Protein AF-A0A1D3RP72-F1 (afdb_monomer_lite)

Foldseek 3Di:
DDDDDDDDDDDPVVVVVLQVVQVVVVHGSVVVVVVVVVVVCVVCVVVVVVD

Radius of gyration: 13.67 Å; chains: 1; bounding box: 29×23×34 Å

Secondary structure (DSSP, 8-state):
-PPPP------HHHHHHHHHHHHHTT--HHHHHHHHHHHHHHHTHHHHTT-

pLDDT: mean 88.86, std 10.55, range [48.56, 96.25]

Sequence (51 aa):
MAQKVVNIRVDDQKWERFKKIAKHNESDASKEIRKAINKYLSENAQLDLKM

Structure (mmCIF, N/CA/C/O backbone):
data_AF-A0A1D3RP72-F1
#
_entry.id   AF-A0A1D3RP72-F1
#
loop_
_atom_site.group_PDB
_atom_site.id
_atom_site.type_symbol
_atom_site.label_atom_id
_atom_site.label_alt_id
_atom_site.label_comp_id
_atom_site.label_asym_id
_atom_site.label_entity_id
_atom_site.label_seq_id
_atom_site.pdbx_PDB_ins_code
_atom_site.Cartn_x
_atom_site.Cartn_y
_atom_site.Cartn_z
_atom_site.occupancy
_atom_site.B_iso_or_equiv
_atom_site.auth_seq_id
_atom_site.auth_comp_id
_atom_site.auth_asym_id
_atom_site.auth_atom_id
_atom_site.pdbx_PDB_model_num
ATOM 1 N N . MET A 1 1 ? 11.841 -11.878 16.846 1.00 58.88 1 MET A N 1
ATOM 2 C CA . MET A 1 1 ? 10.435 -11.947 16.385 1.00 58.88 1 MET A CA 1
ATOM 3 C C . MET A 1 1 ? 10.398 -12.689 15.059 1.00 58.88 1 MET A C 1
ATOM 5 O O . MET A 1 1 ? 11.282 -12.451 14.244 1.00 58.88 1 MET A O 1
ATOM 9 N N . ALA A 1 2 ? 9.442 -13.596 14.853 1.00 79.88 2 ALA A N 1
ATOM 10 C CA . ALA A 1 2 ? 9.317 -14.326 13.591 1.00 79.88 2 ALA A CA 1
ATOM 11 C C . ALA A 1 2 ? 8.850 -13.381 12.470 1.00 79.88 2 ALA A C 1
ATOM 13 O O . ALA A 1 2 ? 7.901 -12.621 12.660 1.00 79.88 2 ALA A O 1
ATOM 14 N N . GLN A 1 3 ? 9.517 -13.411 11.315 1.00 83.00 3 GLN A N 1
ATOM 15 C CA . GLN A 1 3 ? 9.089 -12.678 10.121 1.00 83.00 3 GLN A CA 1
ATOM 16 C C . GLN A 1 3 ?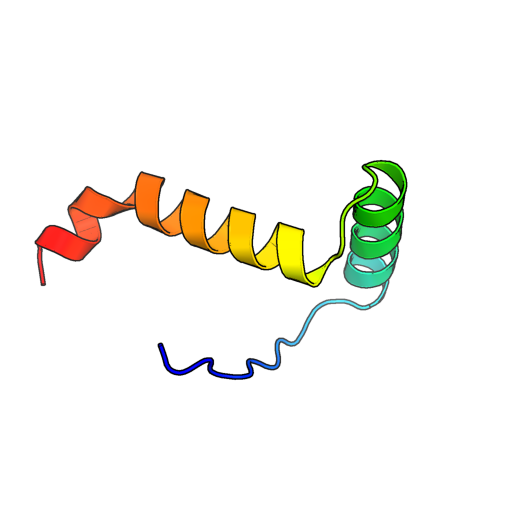 8.350 -13.633 9.181 1.00 83.00 3 GLN A C 1
ATOM 18 O O . GLN A 1 3 ? 8.828 -14.733 8.914 1.00 83.00 3 GLN A O 1
ATOM 23 N N . LYS A 1 4 ? 7.192 -13.210 8.664 1.00 86.75 4 LYS A N 1
ATOM 24 C CA . LYS A 1 4 ? 6.434 -13.954 7.652 1.00 86.75 4 LYS A CA 1
ATOM 25 C 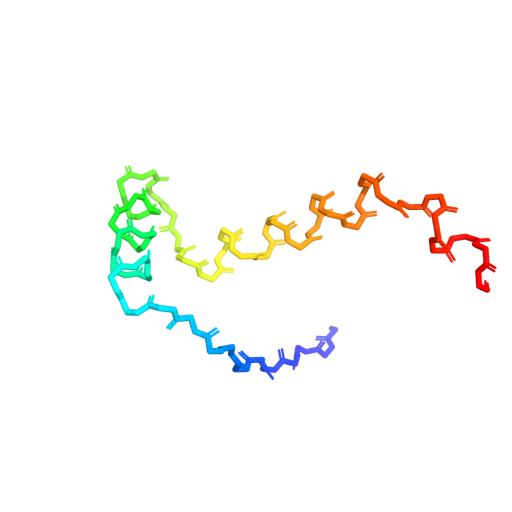C . LYS A 1 4 ? 6.628 -13.302 6.286 1.00 86.75 4 LYS A C 1
ATOM 27 O O . LYS A 1 4 ? 6.448 -12.094 6.150 1.00 86.75 4 LYS A O 1
ATOM 32 N N . VAL A 1 5 ? 6.972 -14.101 5.279 1.00 88.38 5 VAL A N 1
ATOM 33 C CA . VAL A 1 5 ? 7.004 -13.648 3.882 1.00 88.38 5 VAL A CA 1
ATOM 34 C C . VAL A 1 5 ? 5.575 -13.611 3.349 1.00 88.38 5 VAL A C 1
ATOM 36 O O . VAL A 1 5 ? 4.819 -14.568 3.516 1.00 88.38 5 VAL A O 1
ATOM 39 N N . VAL A 1 6 ? 5.203 -12.499 2.715 1.00 86.31 6 VAL A N 1
ATOM 40 C CA . VAL A 1 6 ? 3.885 -12.303 2.106 1.00 86.31 6 VAL A CA 1
ATOM 41 C C . VAL A 1 6 ? 4.078 -12.018 0.623 1.00 86.31 6 VAL A C 1
ATOM 43 O O . VAL A 1 6 ? 4.834 -11.118 0.265 1.00 86.31 6 VAL A O 1
ATOM 46 N N . ASN A 1 7 ? 3.372 -12.766 -0.223 1.00 88.56 7 ASN A N 1
ATOM 47 C CA . ASN A 1 7 ? 3.267 -12.485 -1.651 1.00 88.56 7 ASN A CA 1
ATOM 48 C C . ASN A 1 7 ? 1.922 -11.814 -1.925 1.00 88.56 7 ASN A C 1
ATOM 50 O O . ASN A 1 7 ? 0.878 -12.342 -1.544 1.00 88.56 7 ASN A O 1
ATOM 54 N N . ILE A 1 8 ? 1.950 -10.663 -2.594 1.00 87.94 8 ILE A N 1
ATOM 55 C CA . ILE A 1 8 ? 0.755 -9.912 -2.990 1.00 87.94 8 ILE A CA 1
ATOM 56 C C . ILE A 1 8 ? 0.675 -9.831 -4.512 1.00 87.94 8 ILE A C 1
ATOM 58 O O . ILE A 1 8 ? 1.695 -9.722 -5.190 1.00 87.94 8 ILE A O 1
ATOM 62 N N . ARG A 1 9 ? -0.544 -9.879 -5.055 1.00 92.38 9 ARG A N 1
ATOM 63 C CA . ARG A 1 9 ? -0.792 -9.594 -6.472 1.00 92.38 9 ARG A CA 1
ATOM 64 C C . ARG A 1 9 ? -1.112 -8.115 -6.613 1.00 92.38 9 ARG A C 1
ATOM 66 O O . ARG A 1 9 ? -2.032 -7.624 -5.966 1.00 92.38 9 ARG A O 1
ATOM 73 N N . VAL A 1 10 ? -0.352 -7.423 -7.448 1.00 91.38 10 VAL A N 1
ATOM 74 C CA . VAL A 1 10 ? -0.520 -5.997 -7.732 1.00 91.38 10 VAL A CA 1
ATOM 75 C C . VAL A 1 10 ? -0.440 -5.821 -9.240 1.00 91.38 10 VAL A C 1
ATOM 77 O O . VAL A 1 10 ? 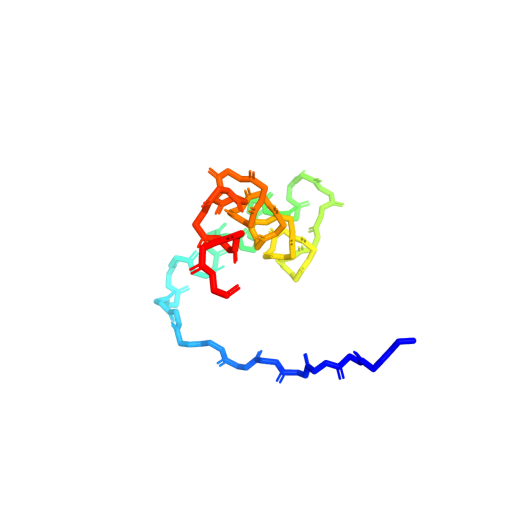0.264 -6.571 -9.913 1.00 91.38 10 VAL A O 1
ATOM 80 N N . ASP A 1 11 ? -1.177 -4.846 -9.760 1.00 96.25 11 ASP A N 1
ATOM 81 C CA . ASP A 1 11 ? -1.018 -4.402 -11.140 1.00 96.25 11 ASP A CA 1
ATOM 82 C C . ASP A 1 11 ? 0.442 -4.004 -11.417 1.00 96.25 11 ASP A C 1
ATOM 84 O O . ASP A 1 11 ? 1.051 -3.260 -10.641 1.00 96.25 11 ASP A O 1
ATOM 88 N N . ASP A 1 12 ? 0.990 -4.504 -12.523 1.00 94.81 12 ASP A N 1
ATOM 89 C CA . ASP A 1 12 ? 2.406 -4.356 -12.859 1.00 94.81 12 ASP A CA 1
ATOM 90 C C . ASP A 1 12 ? 2.802 -2.884 -13.046 1.00 94.81 12 ASP A C 1
ATOM 92 O O . ASP A 1 12 ? 3.780 -2.411 -12.461 1.00 94.81 12 ASP A O 1
ATOM 96 N N . GLN A 1 13 ? 1.973 -2.108 -13.753 1.00 96.06 13 GLN A N 1
ATOM 97 C CA . GLN A 1 13 ? 2.248 -0.694 -14.002 1.00 96.06 13 GLN A CA 1
ATOM 98 C C . GLN A 1 13 ? 2.240 0.122 -12.706 1.00 96.06 13 GLN A C 1
ATOM 100 O O . GLN A 1 13 ? 3.089 1.000 -12.504 1.00 96.06 13 GLN A O 1
ATOM 105 N N . LYS A 1 14 ? 1.299 -0.161 -11.799 1.00 95.19 14 LYS A N 1
ATOM 106 C CA . LYS A 1 14 ? 1.261 0.462 -10.470 1.00 95.19 14 LYS A CA 1
ATOM 107 C C . LYS A 1 14 ? 2.477 0.072 -9.640 1.00 95.19 14 LYS A C 1
ATOM 109 O O . LYS A 1 14 ? 3.043 0.938 -8.974 1.00 95.19 14 LYS A O 1
ATOM 114 N N . TRP A 1 15 ? 2.906 -1.186 -9.699 1.00 94.19 15 TRP A N 1
ATOM 115 C CA . TRP A 1 15 ? 4.072 -1.663 -8.961 1.00 94.19 15 TRP A CA 1
ATOM 116 C C . TRP A 1 15 ? 5.374 -1.010 -9.437 1.00 94.19 15 TRP A C 1
ATOM 118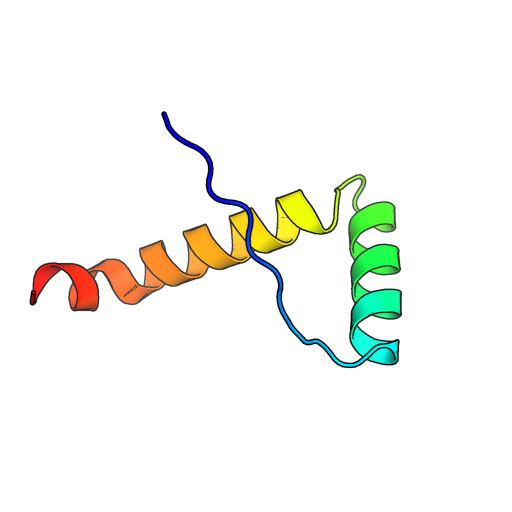 O O . TRP A 1 15 ? 6.167 -0.525 -8.630 1.00 94.19 15 TRP A O 1
ATOM 128 N N . GLU A 1 16 ? 5.573 -0.923 -10.748 1.00 95.25 16 GLU A N 1
ATOM 129 C CA . GLU A 1 16 ? 6.696 -0.218 -11.370 1.00 95.25 16 GLU A CA 1
ATOM 130 C C . GLU A 1 16 ? 6.756 1.252 -10.934 1.00 95.25 16 GLU A C 1
ATOM 132 O O . GLU A 1 16 ? 7.811 1.745 -10.519 1.00 95.25 16 GLU A O 1
ATOM 137 N N . ARG A 1 17 ? 5.616 1.954 -10.965 1.00 95.44 17 ARG A N 1
ATOM 138 C CA . ARG A 1 17 ? 5.517 3.345 -10.495 1.00 95.44 17 ARG A CA 1
ATOM 139 C C . ARG A 1 17 ? 5.821 3.467 -9.005 1.00 95.44 17 ARG A C 1
ATOM 141 O O . ARG A 1 17 ? 6.597 4.337 -8.619 1.00 95.44 17 ARG A O 1
ATOM 148 N N . PHE A 1 18 ? 5.266 2.580 -8.184 1.00 94.94 18 PHE A N 1
ATOM 149 C CA . PHE A 1 18 ? 5.507 2.556 -6.745 1.00 94.94 18 PHE A CA 1
ATOM 150 C C . PHE A 1 18 ? 6.993 2.378 -6.417 1.00 94.94 18 PHE A C 1
ATOM 152 O O . PHE A 1 18 ? 7.547 3.165 -5.652 1.00 94.94 18 PHE A O 1
ATOM 159 N N . LYS A 1 19 ? 7.672 1.414 -7.054 1.00 94.88 19 LYS A N 1
ATOM 160 C CA . LYS A 1 19 ? 9.119 1.201 -6.880 1.00 94.88 19 LYS A CA 1
ATOM 161 C C . LYS A 1 19 ? 9.935 2.436 -7.258 1.00 94.88 19 LYS A C 1
ATOM 163 O O . LYS A 1 19 ? 10.868 2.784 -6.539 1.00 94.88 19 LYS A O 1
ATOM 168 N N . LYS A 1 20 ? 9.597 3.098 -8.371 1.00 95.12 20 LYS A N 1
ATOM 169 C CA . LYS A 1 20 ? 10.289 4.318 -8.821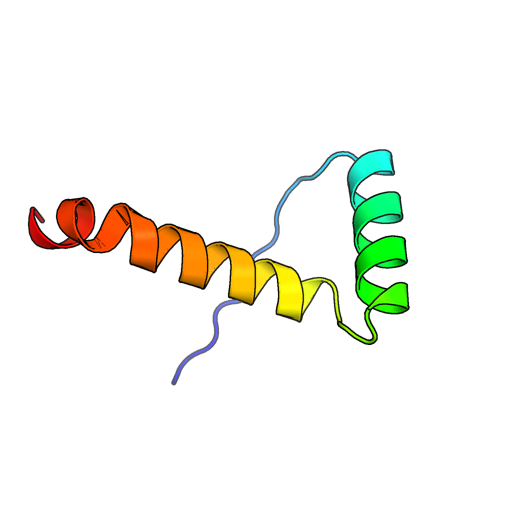 1.00 95.12 20 LYS A CA 1
ATOM 170 C C . LYS A 1 20 ? 10.168 5.444 -7.795 1.00 95.12 20 LYS A C 1
ATOM 172 O O . LYS A 1 20 ? 11.174 6.062 -7.465 1.00 95.12 20 LYS A O 1
ATOM 177 N N . ILE A 1 21 ? 8.966 5.663 -7.262 1.00 95.00 21 ILE A N 1
ATOM 178 C CA . ILE A 1 21 ? 8.714 6.682 -6.234 1.00 95.00 21 ILE A CA 1
ATOM 179 C C . ILE A 1 21 ? 9.439 6.329 -4.930 1.00 95.00 21 ILE A C 1
ATOM 181 O O . ILE A 1 21 ? 10.119 7.180 -4.365 1.00 95.00 21 ILE A O 1
ATOM 185 N N . ALA A 1 22 ? 9.355 5.074 -4.478 1.00 94.38 22 ALA A N 1
ATOM 186 C CA . ALA A 1 22 ? 10.046 4.624 -3.270 1.00 94.38 22 ALA A CA 1
ATOM 187 C C . ALA A 1 22 ? 11.559 4.864 -3.372 1.00 94.38 22 ALA A C 1
ATOM 189 O O . ALA A 1 22 ? 12.144 5.455 -2.469 1.00 94.38 22 ALA A O 1
ATOM 190 N N . LYS A 1 23 ? 12.161 4.505 -4.513 1.00 93.88 23 LYS A N 1
ATOM 191 C CA . LYS A 1 23 ? 13.587 4.722 -4.776 1.00 93.88 23 LYS A CA 1
ATOM 192 C C . LYS A 1 23 ? 13.961 6.205 -4.804 1.00 93.88 23 LYS A C 1
ATOM 194 O O . LYS A 1 23 ? 15.032 6.557 -4.324 1.00 93.88 23 LYS A O 1
ATOM 199 N N . HIS A 1 24 ? 13.104 7.061 -5.364 1.00 94.06 24 HIS A N 1
ATOM 200 C CA . HIS A 1 24 ? 13.323 8.510 -5.368 1.00 94.06 24 HIS A CA 1
ATOM 201 C C . HIS A 1 24 ? 13.353 9.090 -3.947 1.00 94.06 24 HIS 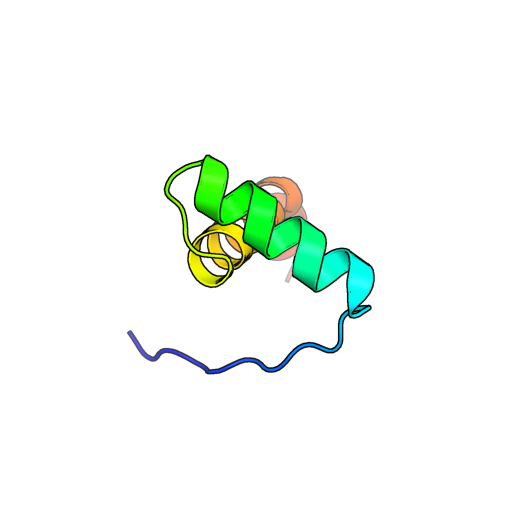A C 1
ATOM 203 O O . HIS A 1 24 ? 14.158 9.966 -3.665 1.00 94.06 24 HIS A O 1
ATOM 209 N N . ASN A 1 25 ? 12.545 8.536 -3.041 1.00 90.94 25 ASN A N 1
ATOM 210 C CA . ASN A 1 25 ? 12.515 8.898 -1.622 1.00 90.94 25 ASN A CA 1
ATOM 211 C C . ASN A 1 25 ? 13.558 8.135 -0.776 1.00 90.94 25 ASN A C 1
ATOM 213 O O . ASN A 1 25 ? 13.359 7.971 0.427 1.00 90.94 25 ASN A O 1
ATOM 217 N N . GLU A 1 26 ? 14.613 7.598 -1.402 1.00 91.19 26 GLU A N 1
ATOM 218 C CA . GLU A 1 26 ? 15.676 6.810 -0.752 1.00 91.19 26 GLU A CA 1
ATOM 219 C C . GLU A 1 26 ? 15.148 5.635 0.101 1.00 91.19 26 GLU A C 1
ATOM 221 O O . GLU A 1 26 ? 15.736 5.236 1.109 1.00 91.19 26 GLU A O 1
ATOM 226 N N . SER A 1 27 ? 14.014 5.057 -0.305 1.00 91.56 27 SER A N 1
ATOM 227 C CA . SER A 1 27 ? 13.335 3.976 0.405 1.00 91.56 27 SER A CA 1
ATOM 228 C C . SER A 1 27 ? 13.137 2.741 -0.475 1.00 91.56 27 SER A C 1
ATOM 230 O O . SER A 1 27 ? 13.165 2.777 -1.705 1.00 91.56 27 SER A O 1
ATOM 232 N N . ASP A 1 28 ? 12.907 1.610 0.184 1.00 91.06 28 ASP A N 1
ATOM 233 C CA . ASP A 1 28 ? 12.619 0.338 -0.466 1.00 91.06 28 ASP A CA 1
ATOM 234 C C . ASP A 1 28 ? 11.112 0.114 -0.529 1.00 91.06 28 ASP A C 1
ATOM 236 O O . ASP A 1 28 ? 10.400 0.351 0.449 1.00 91.06 28 ASP A O 1
ATOM 240 N N . ALA A 1 29 ? 10.629 -0.465 -1.629 1.00 90.94 29 ALA A N 1
ATOM 241 C CA . ALA A 1 29 ? 9.221 -0.832 -1.778 1.00 90.94 29 ALA A CA 1
ATOM 242 C C . ALA A 1 29 ? 8.703 -1.652 -0.577 1.00 90.94 29 ALA A C 1
ATOM 244 O O . ALA A 1 29 ? 7.637 -1.372 -0.033 1.00 90.94 29 ALA A O 1
ATOM 245 N N . SER A 1 30 ? 9.503 -2.605 -0.085 1.00 90.00 30 SER A N 1
ATOM 246 C CA . SER A 1 30 ? 9.179 -3.403 1.104 1.00 90.00 30 SER A CA 1
ATOM 247 C C . SER A 1 30 ? 9.111 -2.579 2.395 1.00 90.00 30 SER A C 1
ATOM 249 O O . SER A 1 30 ? 8.312 -2.895 3.274 1.00 90.00 30 SER A O 1
ATOM 251 N N . LYS A 1 31 ? 9.939 -1.535 2.546 1.00 91.44 31 LYS A N 1
ATOM 252 C CA . LYS A 1 31 ? 9.880 -0.630 3.708 1.00 91.44 31 LYS A CA 1
ATOM 253 C C . LYS A 1 31 ? 8.608 0.210 3.662 1.00 91.44 31 LYS A C 1
ATOM 255 O O . LYS A 1 31 ? 7.918 0.302 4.672 1.00 91.44 31 LYS A O 1
ATOM 260 N N . GLU A 1 32 ? 8.269 0.753 2.498 1.00 93.94 32 GLU A N 1
ATOM 261 C CA . GLU A 1 32 ? 7.054 1.551 2.315 1.00 93.94 32 GLU A CA 1
ATOM 262 C C . GLU A 1 32 ? 5.782 0.718 2.514 1.00 93.94 32 GLU A C 1
ATOM 264 O O . GLU A 1 32 ? 4.860 1.175 3.184 1.00 93.94 32 GLU A O 1
ATOM 269 N N . ILE A 1 33 ? 5.751 -0.539 2.055 1.00 93.00 33 ILE A N 1
ATOM 270 C CA . ILE A 1 33 ? 4.638 -1.456 2.358 1.00 93.00 33 ILE A CA 1
ATOM 271 C C . ILE A 1 33 ? 4.496 -1.659 3.871 1.00 93.00 33 ILE A C 1
ATOM 273 O O . ILE A 1 33 ? 3.391 -1.571 4.399 1.00 93.00 33 ILE A O 1
ATOM 277 N N . ARG A 1 34 ? 5.596 -1.891 4.600 1.00 91.88 34 ARG A N 1
ATOM 278 C CA . ARG A 1 34 ? 5.545 -2.042 6.067 1.00 91.88 34 ARG A CA 1
ATOM 279 C C . ARG A 1 34 ? 5.045 -0.772 6.753 1.00 91.88 34 ARG A C 1
ATOM 281 O O . ARG A 1 34 ? 4.240 -0.868 7.672 1.00 91.88 34 ARG A O 1
ATOM 288 N N . LYS A 1 35 ? 5.480 0.408 6.296 1.00 93.62 35 LYS A N 1
ATOM 289 C CA . LYS A 1 35 ? 4.961 1.692 6.792 1.00 93.62 35 LYS A CA 1
ATOM 290 C C . LYS A 1 35 ? 3.462 1.817 6.542 1.00 93.62 35 LYS A C 1
ATOM 292 O O . LYS A 1 35 ? 2.743 2.209 7.452 1.00 93.62 35 LYS A O 1
ATOM 297 N N . ALA A 1 36 ? 2.993 1.449 5.350 1.00 92.88 36 ALA A N 1
ATOM 298 C CA . ALA A 1 36 ? 1.575 1.473 5.012 1.00 92.88 36 ALA A CA 1
ATOM 299 C C . ALA A 1 36 ? 0.758 0.531 5.909 1.00 92.88 36 ALA A C 1
ATOM 301 O O . ALA A 1 36 ? -0.280 0.939 6.419 1.00 92.88 36 ALA A O 1
ATOM 302 N N . ILE A 1 37 ? 1.255 -0.685 6.168 1.00 92.56 37 ILE A N 1
ATOM 303 C CA . ILE A 1 37 ? 0.624 -1.635 7.098 1.00 92.56 37 ILE A CA 1
ATOM 304 C C . ILE A 1 37 ? 0.550 -1.036 8.507 1.00 92.56 37 ILE A C 1
ATOM 306 O O . ILE A 1 37 ? -0.525 -0.996 9.094 1.00 92.56 37 ILE A O 1
ATOM 310 N N . ASN A 1 38 ? 1.665 -0.525 9.036 1.00 93.38 38 ASN A N 1
ATOM 311 C CA . ASN A 1 38 ? 1.702 0.059 10.380 1.00 93.38 38 ASN A CA 1
ATOM 312 C C . ASN A 1 38 ? 0.773 1.270 10.508 1.00 93.38 38 ASN A C 1
ATOM 314 O O . ASN A 1 38 ? 0.083 1.414 11.514 1.00 93.38 38 ASN A O 1
ATOM 318 N N . LYS A 1 39 ? 0.737 2.126 9.482 1.00 95.62 39 LYS A N 1
ATOM 319 C CA . LYS A 1 39 ? -0.166 3.273 9.432 1.00 95.62 39 LYS A CA 1
ATOM 320 C C . LYS A 1 39 ? -1.624 2.810 9.462 1.00 95.62 39 LYS A C 1
ATOM 322 O O . LYS A 1 39 ? -2.379 3.278 10.305 1.00 95.62 39 LYS A O 1
ATOM 327 N N . TYR A 1 40 ? -1.978 1.835 8.625 1.00 94.44 40 TYR A N 1
ATOM 328 C CA . TYR A 1 40 ? -3.326 1.275 8.585 1.00 94.44 40 TYR A CA 1
ATOM 329 C C . TYR A 1 40 ? -3.744 0.681 9.936 1.00 94.44 40 TYR A C 1
ATOM 331 O O . TYR A 1 40 ? -4.847 0.950 10.402 1.00 94.44 40 TYR A O 1
ATOM 339 N N . LEU A 1 41 ? -2.864 -0.080 10.596 1.00 93.94 41 LEU A N 1
ATOM 340 C CA . LEU A 1 41 ? -3.131 -0.627 11.931 1.00 93.94 41 LEU A CA 1
ATOM 341 C C . LEU A 1 41 ? -3.324 0.481 12.972 1.00 93.94 41 LEU A C 1
ATOM 343 O O . LEU A 1 41 ? -4.257 0.417 13.761 1.00 93.94 41 LEU A O 1
ATOM 347 N N . SER A 1 42 ? -2.490 1.523 12.946 1.00 93.06 42 SER A N 1
ATOM 348 C CA . SER A 1 42 ? -2.608 2.651 13.875 1.00 93.06 42 SER A CA 1
ATOM 349 C C . SER A 1 42 ? -3.903 3.443 13.682 1.00 93.06 42 SER A C 1
ATOM 351 O O . SER A 1 42 ? -4.506 3.858 14.666 1.00 93.06 42 SER A O 1
ATOM 353 N N . GLU A 1 43 ? -4.333 3.664 12.439 1.00 94.56 43 GLU A N 1
ATOM 354 C CA . GLU A 1 43 ? -5.574 4.388 12.115 1.00 94.56 43 GLU A CA 1
ATOM 355 C C . GLU A 1 43 ? -6.836 3.581 12.469 1.00 94.56 43 GLU A C 1
ATOM 357 O O . GLU A 1 43 ? -7.917 4.145 12.646 1.00 94.56 43 GLU A O 1
ATOM 362 N N . ASN A 1 44 ? -6.698 2.260 12.590 1.00 94.94 44 ASN A N 1
ATOM 363 C CA . ASN A 1 44 ? -7.787 1.326 12.863 1.00 94.94 44 ASN A CA 1
ATOM 364 C C . ASN A 1 44 ? -7.628 0.599 14.205 1.00 94.94 44 ASN A C 1
ATOM 366 O O . ASN A 1 44 ? -8.307 -0.400 14.436 1.00 94.94 44 ASN A O 1
ATOM 370 N N . ALA A 1 45 ? -6.776 1.093 15.107 1.00 89.69 45 ALA A N 1
ATOM 371 C CA . ALA A 1 45 ? -6.492 0.440 16.386 1.00 89.69 45 ALA A CA 1
ATOM 372 C C . ALA A 1 45 ? -7.768 0.205 17.222 1.00 89.69 45 ALA A C 1
ATOM 374 O O . ALA A 1 45 ? -7.905 -0.808 17.901 1.00 89.69 45 ALA A O 1
ATOM 375 N N . GLN A 1 46 ? -8.754 1.099 17.110 1.00 87.62 46 GLN A N 1
ATOM 376 C CA . GLN A 1 46 ? -10.069 0.967 17.744 1.00 87.62 46 GLN A CA 1
ATOM 377 C C . GLN A 1 46 ? -10.910 -0.219 17.241 1.00 87.62 46 GLN A C 1
ATOM 379 O O . GLN A 1 46 ? -11.846 -0.626 17.927 1.00 87.62 46 GLN A O 1
ATOM 384 N N . LEU A 1 47 ? -10.638 -0.736 16.039 1.00 87.06 47 LEU A N 1
ATOM 385 C CA . LEU A 1 47 ? -11.309 -1.919 15.491 1.00 87.06 47 LEU A CA 1
ATOM 386 C C . LEU A 1 47 ? -10.651 -3.206 15.990 1.00 87.06 47 LEU A C 1
ATOM 388 O O . LEU A 1 47 ? -11.351 -4.188 16.214 1.00 87.06 47 LEU A O 1
ATOM 392 N N . ASP A 1 48 ? -9.337 -3.172 16.203 1.00 74.56 48 ASP A N 1
ATOM 393 C CA . ASP A 1 48 ? -8.556 -4.286 16.748 1.00 74.56 48 ASP A CA 1
ATOM 394 C C . ASP A 1 48 ? -8.917 -4.555 18.222 1.00 74.56 48 ASP A C 1
ATOM 396 O O . ASP A 1 48 ? -9.138 -5.692 18.615 1.00 74.56 48 ASP A O 1
ATOM 400 N N . LEU A 1 49 ? -9.134 -3.493 19.011 1.00 62.56 49 LEU A N 1
ATOM 401 C CA . LEU A 1 49 ? -9.561 -3.556 20.422 1.00 62.56 49 LEU A CA 1
ATOM 402 C C . LEU A 1 49 ? -10.983 -4.109 20.653 1.00 62.56 49 LEU A C 1
ATOM 404 O O . LEU A 1 49 ? -11.397 -4.256 21.803 1.00 62.56 49 LEU A O 1
ATOM 408 N N . LYS A 1 50 ? -11.759 -4.356 19.589 1.00 53.81 50 LYS A N 1
ATOM 409 C CA . LYS A 1 50 ? -13.101 -4.958 19.671 1.00 53.81 50 LYS A CA 1
ATOM 410 C C . LYS A 1 50 ? -13.106 -6.474 19.435 1.00 53.81 50 LYS A C 1
ATOM 412 O O . LYS A 1 50 ? -14.195 -7.050 19.422 1.00 53.81 50 LYS A O 1
ATOM 417 N N . MET A 1 51 ? -11.941 -7.092 19.221 1.00 48.56 51 MET A N 1
ATOM 418 C CA . MET A 1 51 ? -11.781 -8.549 19.138 1.00 48.56 51 MET A CA 1
ATOM 419 C C . MET A 1 51 ? -11.340 -9.159 20.464 1.00 48.56 51 MET A C 1
ATOM 421 O O . MET A 1 51 ? -10.576 -8.503 21.205 1.00 48.56 51 MET A O 1
#